Protein AF-A0AAJ3CFN0-F1 (afdb_monomer)

Organism: NCBI:txid487881

Mean predicted aligned error: 5.47 Å

Radius of gyration: 16.19 Å; Cα contacts (8 Å, |Δi|>4): 164; chains: 1; bounding box: 30×27×52 Å

InterPro domains:
  IPR005151 Tail specific protease [PF03572] (30-95)
  IPR029045 ClpP/crotonase-like domain superfamily [SSF52096] (5-94)

Nearest PDB structures (foldseek):
  4lur-assembly1_A  TM=8.298E-01  e=1.225E-06  Danio rerio
  7jti-assembly1_D  TM=8.294E-01  e=2.488E-06  Bos taurus
  7jti-assembly1_C  TM=9.274E-01  e=1.188E-04  Bos taurus
  8sxh-assembly1_F  TM=6.823E-01  e=6.880E-03  Pseudomonas aeruginosa
  8sxf-assembly1_B  TM=6.289E-01  e=4.674E-03  Pseudomonas aeruginosa

Solvent-accessible surface area (backbone atoms only — not comparable to full-atom values): 6422 Å² total; per-residue (Å²): 93,82,45,37,33,39,41,31,66,87,80,67,47,72,45,80,45,64,59,82,79,89,64,88,74,84,75,87,65,88,82,61,89,42,78,45,82,41,33,64,81,35,45,30,70,58,44,49,54,52,51,41,33,39,49,65,73,57,31,50,79,48,73,49,58,47,59,64,56,57,62,48,57,47,78,43,79,77,52,100,89,42,64,48,75,43,74,47,35,44,82,43,63,80,44,84,85,68,66,74,74,77,63,114

Sequence (104 aa):
MRLHDIVTRKSGVIEQAWTTPGLPGQAFGGSKPVYLLSSQQTFLAAEDVAYALQALARATVVGEVTAGGAHPSRGFKISNQVVAVVPYARSVARSPTAIGRAVA

Secondary structure (DSSP, 8-state):
-EEEEEEETTT--EEEEEPPSS-SS----SSS--EEEE-TT--THHHHHHHHHHHTTS-EEEESPP--TTS-EEEEE-SSS-EEEEE-EEEEES-GGG-S----

Foldseek 3Di:
DWQWWKQFQPPRDIDTDDDDPDDPDDDPDQPDAAEAEDDQAQAAPSLSVVVRCQLVVRYHYDYDQYVPHNQAWDWDDPDPVDTDTDRRIGIGGPHPPRDPDNDD

Structure (mmCIF, N/CA/C/O backbone):
data_AF-A0AAJ3CFN0-F1
#
_entry.id   AF-A0AAJ3CFN0-F1
#
loop_
_atom_site.group_PDB
_atom_site.id
_atom_site.type_symbol
_atom_site.label_atom_id
_atom_site.label_alt_id
_atom_site.label_comp_id
_atom_site.label_asym_id
_atom_site.label_entity_id
_atom_site.label_seq_id
_atom_site.pdbx_PDB_ins_code
_atom_site.Cartn_x
_atom_site.Cartn_y
_atom_site.Cartn_z
_atom_site.occupancy
_atom_site.B_iso_or_equiv
_atom_site.auth_seq_id
_atom_site.auth_comp_id
_atom_site.auth_asym_id
_atom_site.auth_atom_id
_atom_site.pdbx_PDB_model_num
ATOM 1 N N . MET A 1 1 ? 3.965 -10.058 13.476 1.00 87.00 1 MET A N 1
ATOM 2 C CA . MET A 1 1 ? 2.874 -10.477 12.568 1.00 87.00 1 MET A CA 1
ATOM 3 C C . MET A 1 1 ? 3.301 -10.225 11.134 1.00 87.00 1 MET A C 1
ATOM 5 O O . MET A 1 1 ? 3.925 -9.205 10.873 1.00 87.00 1 MET A O 1
ATOM 9 N N . ARG A 1 2 ? 2.993 -11.155 10.225 1.00 90.69 2 ARG A N 1
ATOM 10 C CA . ARG A 1 2 ? 3.286 -11.018 8.797 1.00 90.69 2 ARG A CA 1
ATOM 11 C C . ARG A 1 2 ? 2.285 -10.084 8.112 1.00 90.69 2 ARG A C 1
ATOM 13 O O . ARG A 1 2 ? 1.091 -10.298 8.306 1.00 90.69 2 ARG A O 1
ATOM 20 N N . LEU A 1 3 ? 2.758 -9.106 7.333 1.00 92.31 3 LEU A N 1
ATOM 21 C CA . LEU A 1 3 ? 1.904 -8.159 6.600 1.00 92.31 3 LEU A CA 1
ATOM 22 C C . LEU A 1 3 ? 1.681 -8.617 5.151 1.00 92.31 3 LEU A C 1
ATOM 24 O O . LEU A 1 3 ? 0.619 -9.139 4.816 1.00 92.31 3 LEU A O 1
ATOM 28 N N . HIS A 1 4 ? 2.707 -8.472 4.321 1.00 93.06 4 HIS A N 1
ATOM 29 C CA . HIS A 1 4 ? 2.726 -8.867 2.918 1.00 93.06 4 HIS A CA 1
ATOM 30 C C . HIS A 1 4 ? 4.162 -9.215 2.498 1.00 93.06 4 HIS A C 1
ATOM 32 O O . HIS A 1 4 ? 5.126 -9.016 3.249 1.00 93.06 4 HIS A O 1
ATOM 38 N N . ASP A 1 5 ? 4.287 -9.715 1.277 1.00 94.00 5 ASP A N 1
ATOM 39 C CA . ASP A 1 5 ? 5.543 -10.097 0.646 1.00 94.00 5 ASP A CA 1
ATOM 40 C C . ASP A 1 5 ? 5.755 -9.242 -0.608 1.00 94.00 5 ASP A C 1
ATOM 42 O O . ASP A 1 5 ? 4.792 -8.958 -1.319 1.00 94.00 5 ASP A O 1
ATOM 46 N N . ILE A 1 6 ? 6.999 -8.874 -0.916 1.00 94.31 6 ILE A N 1
ATOM 47 C CA . ILE A 1 6 ? 7.366 -8.245 -2.190 1.00 94.31 6 ILE A CA 1
ATOM 48 C C . ILE A 1 6 ? 8.178 -9.247 -3.000 1.00 94.31 6 ILE A C 1
ATOM 50 O O . ILE A 1 6 ? 9.279 -9.630 -2.614 1.00 94.31 6 ILE A O 1
ATOM 54 N N . VAL A 1 7 ? 7.639 -9.673 -4.141 1.00 95.56 7 VAL A N 1
ATOM 55 C CA . VAL A 1 7 ? 8.309 -10.625 -5.035 1.00 95.56 7 VAL A CA 1
ATOM 56 C C . VAL A 1 7 ? 8.938 -9.869 -6.196 1.00 95.56 7 VAL A C 1
ATOM 58 O O . VAL A 1 7 ? 8.226 -9.381 -7.076 1.00 95.56 7 VAL A O 1
ATOM 61 N N . THR A 1 8 ? 10.268 -9.797 -6.225 1.00 96.75 8 THR A N 1
ATOM 62 C CA . THR A 1 8 ? 11.015 -9.148 -7.309 1.00 96.75 8 THR A CA 1
ATOM 63 C C . THR A 1 8 ? 11.161 -10.087 -8.501 1.00 96.75 8 THR A C 1
ATOM 65 O O . THR A 1 8 ? 11.755 -11.161 -8.405 1.00 96.75 8 THR A O 1
ATOM 68 N N . ARG A 1 9 ? 10.668 -9.669 -9.673 1.00 94.75 9 ARG A N 1
ATOM 69 C CA . ARG A 1 9 ? 10.570 -10.528 -10.864 1.00 94.75 9 ARG A CA 1
ATOM 70 C C . ARG A 1 9 ? 11.922 -11.008 -11.388 1.00 94.75 9 ARG A C 1
ATOM 72 O O . ARG A 1 9 ? 12.010 -12.148 -11.844 1.00 94.75 9 ARG A O 1
ATOM 79 N N . LYS A 1 10 ? 12.936 -10.137 -11.389 1.00 94.56 10 LYS A N 1
ATOM 80 C CA . LYS A 1 10 ? 14.246 -10.413 -12.005 1.00 94.56 10 LYS A CA 1
ATOM 81 C C . LYS A 1 10 ? 15.091 -11.378 -11.174 1.00 94.56 10 LYS A C 1
ATOM 83 O O . LYS A 1 10 ? 15.666 -12.301 -11.731 1.00 94.56 10 LYS A O 1
ATOM 88 N N . SER A 1 11 ? 15.189 -11.137 -9.869 1.00 95.50 11 SER A N 1
ATOM 89 C CA . SER A 1 11 ? 16.030 -11.923 -8.960 1.00 95.50 11 SER A CA 1
ATOM 90 C C . SER A 1 11 ? 15.297 -13.108 -8.332 1.00 95.50 11 SER A C 1
ATOM 92 O O . SER A 1 11 ? 15.945 -13.991 -7.786 1.00 95.50 11 SER A O 1
ATOM 94 N N . GLY A 1 12 ? 13.959 -13.118 -8.363 1.00 93.00 12 GLY A N 1
ATOM 95 C CA . GLY A 1 12 ? 13.149 -14.084 -7.618 1.00 93.00 12 GLY A CA 1
ATOM 96 C C . GLY A 1 12 ? 13.168 -13.855 -6.104 1.00 93.00 12 GLY A C 1
ATOM 97 O O . GLY A 1 12 ? 12.586 -14.646 -5.369 1.00 93.00 12 GLY A O 1
ATOM 98 N N . VAL A 1 13 ? 13.818 -12.784 -5.631 1.00 96.69 13 VAL A N 1
ATOM 99 C CA . VAL A 1 13 ? 13.896 -12.456 -4.205 1.00 96.69 13 VAL A CA 1
ATOM 100 C C . VAL A 1 13 ? 12.500 -12.144 -3.680 1.00 96.69 13 VAL A C 1
ATOM 102 O O . VAL A 1 13 ? 11.755 -11.365 -4.283 1.00 96.69 13 VAL A O 1
ATOM 105 N N . ILE A 1 14 ? 12.180 -12.757 -2.543 1.00 96.00 14 ILE A N 1
ATOM 106 C CA . ILE A 1 14 ? 10.967 -12.508 -1.775 1.00 96.00 14 ILE A CA 1
ATOM 107 C C . ILE A 1 14 ? 11.371 -11.720 -0.538 1.00 96.00 14 ILE A C 1
ATOM 109 O O . ILE A 1 14 ? 11.984 -12.253 0.386 1.00 96.00 14 ILE A O 1
ATOM 113 N N . GLU A 1 15 ? 11.027 -10.442 -0.533 1.00 95.50 15 GLU A N 1
ATOM 114 C CA . GLU A 1 15 ? 11.197 -9.581 0.623 1.00 95.50 15 GLU A CA 1
ATOM 115 C C . GLU A 1 15 ? 9.962 -9.592 1.493 1.00 95.50 15 GLU A C 1
ATOM 117 O O . GLU A 1 15 ? 8.833 -9.844 1.064 1.00 95.50 15 GLU A O 1
ATOM 122 N N . GLN A 1 16 ? 10.212 -9.358 2.769 1.00 94.69 16 GLN A N 1
ATOM 123 C CA . GLN A 1 16 ? 9.322 -9.785 3.803 1.00 94.69 16 GLN A CA 1
ATOM 124 C C . GLN A 1 16 ? 8.960 -8.637 4.755 1.00 94.69 16 GLN A C 1
ATOM 126 O O . GLN A 1 16 ? 9.734 -8.333 5.652 1.00 94.69 16 GLN A O 1
ATOM 131 N N . ALA A 1 17 ? 7.729 -8.110 4.662 1.00 93.25 17 ALA A N 1
ATOM 132 C CA . ALA A 1 17 ? 7.202 -7.125 5.610 1.00 93.2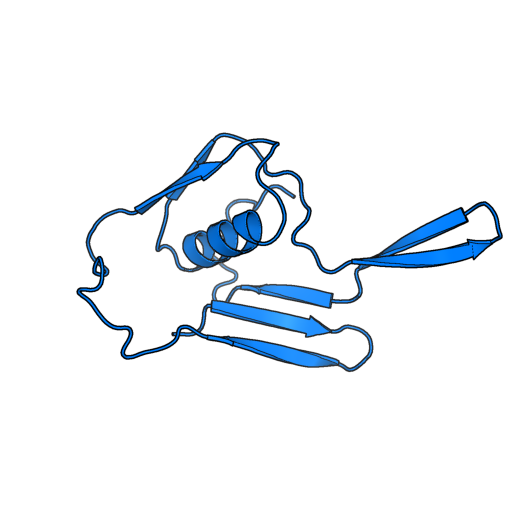5 17 ALA A CA 1
ATOM 133 C C . ALA A 1 17 ? 6.602 -7.760 6.886 1.00 93.25 17 ALA A C 1
ATOM 135 O O . ALA A 1 17 ? 5.732 -8.644 6.849 1.00 93.25 17 ALA A O 1
ATOM 136 N N . TRP A 1 18 ? 7.058 -7.287 8.047 1.00 94.38 18 TRP A N 1
ATOM 137 C CA . TRP A 1 18 ? 6.639 -7.750 9.372 1.00 94.38 18 TRP A CA 1
ATOM 138 C C . TRP A 1 18 ? 6.328 -6.565 10.290 1.00 94.38 18 TRP A C 1
ATOM 140 O O . TRP A 1 18 ? 6.943 -5.510 10.188 1.00 94.38 18 TRP A O 1
ATOM 150 N N . THR A 1 19 ? 5.404 -6.749 11.232 1.00 92.50 19 THR A N 1
ATOM 151 C CA . THR A 1 19 ? 5.202 -5.790 12.328 1.00 92.50 19 THR A CA 1
ATOM 152 C C . THR A 1 19 ? 6.333 -5.877 13.352 1.00 92.50 19 THR A C 1
ATOM 154 O O . THR A 1 19 ? 6.716 -6.984 13.741 1.00 92.50 19 THR A O 1
ATOM 157 N N . THR A 1 20 ? 6.739 -4.740 13.906 1.00 93.81 20 THR A N 1
ATOM 158 C CA . THR A 1 20 ? 7.686 -4.668 15.028 1.00 93.81 20 THR A CA 1
ATOM 159 C C . THR A 1 20 ? 6.982 -4.935 16.369 1.00 93.81 20 THR A C 1
ATOM 161 O O . THR A 1 20 ? 5.994 -4.262 16.671 1.00 93.81 20 THR A O 1
ATOM 164 N N . PRO A 1 21 ? 7.429 -5.913 17.181 1.00 91.00 21 PRO A N 1
ATOM 165 C CA . PRO A 1 21 ? 6.909 -6.121 18.533 1.00 91.00 21 PRO A CA 1
ATOM 166 C C . PRO A 1 21 ? 7.495 -5.105 19.529 1.00 91.00 21 PRO A C 1
ATOM 168 O O . PRO A 1 21 ? 8.538 -4.513 19.274 1.00 91.00 21 PRO A O 1
ATOM 171 N N . GLY A 1 22 ? 6.849 -4.939 20.688 1.00 90.06 22 GLY A N 1
ATOM 172 C CA . GLY A 1 22 ? 7.424 -4.184 21.813 1.00 90.06 22 GLY A CA 1
ATOM 173 C C . GLY A 1 22 ? 7.534 -2.671 21.602 1.00 90.06 22 GLY A C 1
ATOM 174 O O . GLY A 1 22 ? 8.405 -2.041 22.193 1.00 90.06 22 GLY A O 1
ATOM 175 N N . LEU A 1 23 ? 6.678 -2.086 20.758 1.00 92.25 23 LEU A N 1
ATOM 176 C CA . LEU A 1 23 ? 6.630 -0.633 20.586 1.00 92.25 23 LEU A CA 1
ATOM 177 C C . LEU A 1 23 ? 6.236 0.061 21.905 1.00 92.25 23 LEU A C 1
ATOM 179 O O . LEU A 1 23 ? 5.383 -0.462 22.628 1.00 92.25 23 LEU A O 1
ATOM 183 N N . PRO A 1 24 ? 6.828 1.228 22.218 1.00 95.56 24 PRO A N 1
ATOM 184 C CA . PRO A 1 24 ? 6.491 1.975 23.422 1.00 95.56 24 PRO A CA 1
ATOM 185 C C . PRO A 1 24 ? 5.044 2.485 23.377 1.00 95.56 24 PRO A C 1
ATOM 187 O O . PRO A 1 24 ? 4.529 2.854 22.322 1.00 95.56 24 PRO A O 1
ATOM 190 N N . GLY A 1 25 ? 4.411 2.557 24.548 1.00 93.69 25 GLY A N 1
ATOM 191 C CA . GLY A 1 25 ? 3.029 3.011 24.702 1.00 93.69 25 GLY A CA 1
ATOM 192 C C . GLY A 1 25 ? 1.992 1.890 24.608 1.00 93.69 25 GLY A C 1
ATOM 193 O O . GLY A 1 25 ? 2.294 0.725 24.355 1.00 93.69 25 GLY A O 1
ATOM 194 N N . GLN A 1 26 ? 0.734 2.243 24.864 1.00 92.88 26 GLN A N 1
ATOM 195 C CA . GLN A 1 26 ? -0.358 1.278 24.839 1.00 92.88 26 GLN A CA 1
ATOM 196 C C . GLN A 1 26 ? -0.793 1.003 23.397 1.00 92.88 26 GLN A C 1
ATOM 198 O O . GLN A 1 26 ? -1.164 1.915 22.658 1.00 92.88 26 GLN A O 1
ATOM 203 N N . ALA A 1 27 ? -0.802 -0.270 23.002 1.00 91.25 27 ALA A N 1
ATOM 204 C CA . ALA A 1 27 ? -1.354 -0.66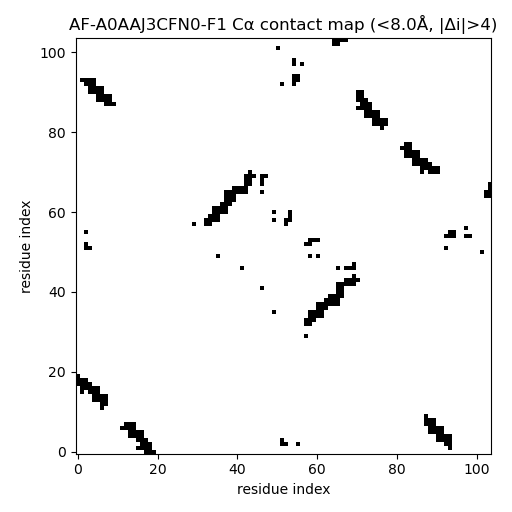2 21.714 1.00 91.25 27 ALA A CA 1
ATOM 205 C C . ALA A 1 27 ? -2.854 -0.333 21.648 1.00 91.25 27 ALA A C 1
ATOM 207 O O . ALA A 1 27 ? -3.595 -0.550 22.607 1.00 91.25 27 ALA A O 1
ATOM 208 N N . PHE A 1 28 ? -3.328 0.093 20.473 1.00 92.88 28 PHE A N 1
ATOM 209 C CA . PHE A 1 28 ? -4.759 0.326 20.234 1.00 92.88 28 PHE A CA 1
ATOM 210 C C . PHE A 1 28 ? -5.622 -0.928 20.497 1.00 92.88 28 PHE A C 1
ATOM 212 O O . PHE A 1 28 ? -6.814 -0.820 20.786 1.00 92.88 28 PHE A O 1
ATOM 219 N N . GLY A 1 29 ? -5.001 -2.112 20.447 1.00 90.25 29 GLY A N 1
ATOM 220 C CA . GLY A 1 29 ? -5.635 -3.414 20.638 1.00 90.25 29 GLY A CA 1
ATOM 221 C C . GLY A 1 29 ? -6.136 -4.014 19.324 1.00 90.25 29 GLY A C 1
ATOM 222 O O . GLY A 1 29 ? -6.114 -3.359 18.282 1.00 90.25 29 GLY A O 1
ATOM 223 N N . GLY A 1 30 ? -6.550 -5.282 19.368 1.00 90.12 30 GLY A N 1
ATOM 224 C CA . GLY A 1 30 ? -7.061 -6.022 18.205 1.00 90.12 30 GLY A CA 1
ATOM 225 C C . GLY A 1 30 ? -8.587 -6.076 18.091 1.00 90.12 30 GLY A C 1
ATOM 226 O O . GLY A 1 30 ? -9.088 -6.486 17.054 1.00 90.12 30 GLY A O 1
ATOM 227 N N . SER A 1 31 ? -9.320 -5.678 19.134 1.00 93.69 31 SER A N 1
ATOM 228 C CA . SER A 1 31 ? -10.785 -5.803 19.208 1.00 93.69 31 SER A CA 1
ATOM 229 C C . SER A 1 31 ? -11.540 -4.549 18.777 1.00 93.69 31 SER A C 1
ATOM 231 O O . SER A 1 31 ? -12.686 -4.637 18.343 1.00 93.69 31 SER A O 1
ATOM 233 N N . LYS A 1 32 ? -10.922 -3.371 18.907 1.00 96.06 32 LYS A N 1
ATOM 234 C CA . LYS A 1 32 ? -11.549 -2.111 18.504 1.00 96.06 32 LYS A CA 1
ATOM 235 C C . LYS A 1 32 ? -11.625 -2.041 16.975 1.00 96.06 32 LYS A C 1
ATOM 237 O O . LYS A 1 32 ? -10.605 -2.313 16.328 1.00 96.06 32 LYS A O 1
ATOM 242 N N . PRO A 1 33 ? -12.776 -1.646 16.402 1.00 96.44 33 PRO A N 1
ATOM 243 C CA . PRO A 1 33 ? -12.901 -1.495 14.961 1.00 96.44 33 PRO A CA 1
ATOM 244 C C . PRO A 1 33 ? -11.965 -0.393 14.457 1.00 96.44 33 PRO A C 1
ATOM 246 O O . PRO A 1 33 ? -11.748 0.615 15.132 1.00 96.44 33 PRO A O 1
ATOM 249 N N . VAL A 1 34 ? -11.410 -0.598 13.263 1.00 97.38 34 VAL A N 1
ATOM 250 C CA . VAL A 1 34 ? -10.537 0.362 12.582 1.00 97.38 34 VAL A CA 1
ATOM 251 C C . VAL A 1 34 ? -11.136 0.665 11.216 1.00 97.38 34 VAL A C 1
ATOM 253 O O . VAL A 1 34 ? -11.408 -0.252 10.441 1.00 97.38 34 VAL A O 1
ATOM 256 N N . TYR A 1 35 ? -11.313 1.949 10.926 1.00 97.81 35 TYR A N 1
ATOM 257 C CA . TYR A 1 35 ? -11.763 2.439 9.628 1.00 97.81 35 TYR A CA 1
ATOM 258 C C . TYR A 1 35 ? -10.673 3.318 9.024 1.00 97.81 35 TYR A C 1
ATOM 260 O O . TYR A 1 35 ?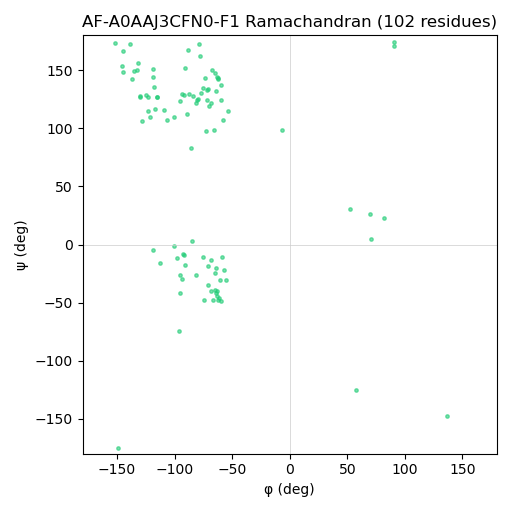 -10.093 4.149 9.724 1.00 97.81 35 TYR A O 1
ATOM 268 N N . LEU A 1 36 ? -10.396 3.122 7.739 1.00 98.00 36 LEU A N 1
ATOM 269 C CA . LEU A 1 36 ? -9.471 3.947 6.967 1.00 98.00 36 LEU A CA 1
ATOM 270 C C . LEU A 1 36 ? -10.257 4.656 5.875 1.00 98.00 36 LEU A C 1
ATOM 272 O O . LEU A 1 36 ? -10.977 4.004 5.121 1.00 98.00 36 LEU A O 1
ATOM 276 N N . LEU A 1 37 ? -10.123 5.977 5.805 1.00 98.25 37 LEU A N 1
ATOM 277 C CA . LEU A 1 37 ? -10.764 6.775 4.768 1.00 98.25 37 LEU A CA 1
ATOM 278 C C . LEU A 1 37 ? -9.817 6.928 3.580 1.00 98.25 37 LEU A C 1
ATOM 280 O O . LEU A 1 37 ? -8.664 7.314 3.772 1.00 98.25 37 LEU A O 1
ATOM 284 N N . SER A 1 38 ? -10.305 6.630 2.378 1.00 98.19 38 SER A N 1
ATOM 285 C CA . SER A 1 38 ? -9.548 6.786 1.136 1.00 98.19 38 SER A CA 1
ATOM 286 C C . SER A 1 38 ? -10.211 7.766 0.174 1.00 98.19 38 SER A C 1
ATOM 288 O O . SER A 1 38 ? -11.430 7.938 0.140 1.00 98.19 38 SER A O 1
ATOM 290 N N . SER A 1 39 ? -9.373 8.397 -0.635 1.00 98.19 39 SER A N 1
ATOM 291 C CA . SER A 1 39 ? -9.766 9.244 -1.757 1.00 98.19 39 SER A CA 1
ATOM 292 C C . SER A 1 39 ? -8.853 8.977 -2.949 1.00 98.19 39 SER A C 1
ATOM 294 O O . SER A 1 39 ? -7.799 8.348 -2.802 1.00 98.19 39 SER A O 1
ATOM 296 N N . GLN A 1 40 ? -9.180 9.568 -4.094 1.00 97.56 40 GLN A N 1
ATOM 297 C CA . GLN A 1 40 ? -8.316 9.580 -5.278 1.00 97.56 40 GLN A CA 1
ATOM 298 C C . GLN A 1 40 ? -6.939 10.234 -5.038 1.00 97.56 40 GLN A C 1
ATOM 300 O O . GLN A 1 40 ? -6.057 10.124 -5.879 1.00 97.56 40 GLN A O 1
ATOM 305 N N . GLN A 1 41 ? -6.719 10.910 -3.901 1.00 97.69 41 GLN A N 1
ATOM 306 C CA . GLN A 1 41 ? -5.413 11.470 -3.514 1.00 97.69 41 GLN A CA 1
ATOM 307 C C . GLN A 1 41 ? -4.579 10.521 -2.640 1.00 97.69 41 GLN A C 1
ATOM 309 O O . GLN A 1 41 ? -3.419 10.805 -2.342 1.00 97.69 41 GLN A O 1
ATOM 314 N N . THR A 1 42 ? -5.155 9.401 -2.198 1.00 98.06 42 THR A N 1
ATOM 315 C CA . THR A 1 42 ? -4.437 8.400 -1.402 1.00 98.06 42 THR A CA 1
ATOM 316 C C . THR A 1 42 ? -3.424 7.699 -2.299 1.00 98.06 42 THR A C 1
ATOM 318 O O . THR A 1 42 ? -3.804 7.093 -3.298 1.00 98.06 42 THR A O 1
ATOM 321 N N . PHE A 1 43 ? -2.136 7.807 -1.967 1.00 97.25 43 PHE A N 1
ATOM 322 C CA . PHE A 1 43 ? -1.040 7.418 -2.856 1.00 97.25 43 PHE A CA 1
ATOM 323 C C . PHE A 1 43 ? 0.145 6.824 -2.076 1.00 97.25 43 PHE A C 1
ATOM 325 O O . PHE A 1 43 ? 0.419 7.219 -0.937 1.00 97.25 43 PHE A O 1
ATOM 332 N N . LEU A 1 44 ? 0.870 5.892 -2.700 1.00 94.69 44 LEU A N 1
ATOM 333 C CA . LEU A 1 44 ? 2.096 5.261 -2.192 1.00 94.69 44 LEU A CA 1
ATOM 334 C C . LEU A 1 44 ? 1.890 4.576 -0.833 1.00 94.69 44 LEU A C 1
ATOM 336 O O . LEU A 1 44 ? 1.024 3.720 -0.688 1.00 94.69 44 LEU A O 1
ATOM 340 N N . ALA A 1 45 ? 2.692 4.926 0.176 1.00 94.94 45 ALA A N 1
ATOM 341 C CA . ALA A 1 45 ? 2.710 4.255 1.473 1.00 94.94 45 ALA A CA 1
ATOM 342 C C . ALA A 1 45 ? 1.330 4.217 2.152 1.00 94.94 45 ALA A C 1
ATOM 344 O O . ALA A 1 45 ? 1.028 3.265 2.867 1.00 94.94 45 ALA A O 1
ATOM 345 N N . ALA A 1 46 ? 0.474 5.214 1.907 1.00 97.06 46 ALA A N 1
ATOM 346 C CA . ALA A 1 46 ? -0.891 5.211 2.426 1.00 97.06 46 ALA A CA 1
ATOM 347 C C . ALA A 1 46 ? -1.734 4.064 1.837 1.00 97.06 46 ALA A C 1
ATOM 349 O O . ALA A 1 46 ? -2.497 3.424 2.560 1.00 97.06 46 ALA A O 1
ATOM 350 N N . GLU A 1 47 ? -1.559 3.766 0.548 1.00 96.88 47 GLU A N 1
ATOM 351 C CA . GLU A 1 47 ? -2.236 2.652 -0.122 1.00 96.88 47 GLU A CA 1
ATOM 352 C C . GLU A 1 47 ? -1.721 1.309 0.394 1.00 96.88 47 GLU A C 1
ATOM 354 O O . GLU A 1 47 ? -2.517 0.409 0.637 1.00 96.88 47 GLU A O 1
ATOM 359 N N . ASP A 1 48 ? -0.412 1.185 0.627 1.00 94.19 48 ASP A N 1
ATOM 360 C CA . ASP A 1 48 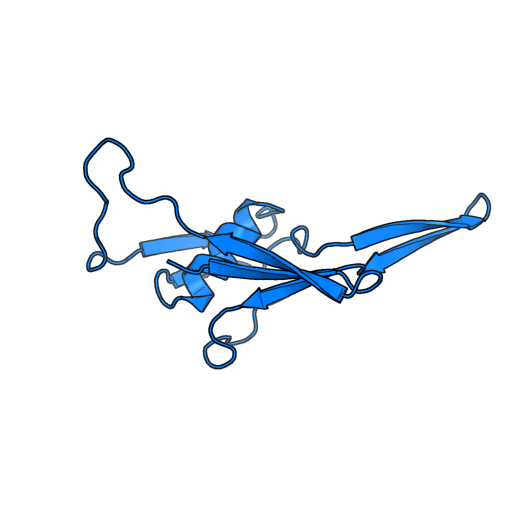? 0.178 -0.044 1.166 1.00 94.19 48 ASP A CA 1
ATOM 361 C C . ASP A 1 48 ? -0.322 -0.344 2.591 1.00 94.19 48 ASP A C 1
ATOM 363 O O . ASP A 1 48 ? -0.714 -1.472 2.900 1.00 94.19 48 ASP A O 1
ATOM 367 N N . VAL A 1 49 ? -0.420 0.682 3.447 1.00 94.69 49 VAL A N 1
ATOM 368 C CA . VAL A 1 49 ? -1.012 0.545 4.788 1.00 94.69 49 VAL A CA 1
ATOM 369 C C . VAL A 1 49 ? -2.480 0.119 4.701 1.00 94.69 49 VAL A C 1
ATOM 371 O O . VAL A 1 49 ? -2.891 -0.805 5.410 1.00 94.69 49 VAL A O 1
ATOM 374 N N . ALA A 1 50 ? -3.269 0.760 3.832 1.00 96.12 50 ALA A N 1
ATOM 375 C CA . ALA A 1 50 ? -4.678 0.425 3.650 1.00 96.12 50 ALA A CA 1
ATOM 376 C C . ALA A 1 50 ? -4.858 -1.009 3.134 1.00 96.12 50 ALA A C 1
ATOM 378 O O . ALA A 1 50 ? -5.613 -1.787 3.721 1.00 96.12 50 ALA A O 1
ATOM 379 N N . TYR A 1 51 ? -4.101 -1.384 2.104 1.00 94.25 51 TYR A N 1
ATOM 380 C CA . TYR A 1 51 ? -4.106 -2.717 1.517 1.00 94.25 51 TYR A CA 1
ATOM 381 C C . TYR A 1 51 ? -3.716 -3.793 2.537 1.00 94.25 51 TYR A C 1
ATOM 383 O O . TYR A 1 51 ? -4.425 -4.788 2.691 1.00 94.25 51 TYR A O 1
ATOM 391 N N . ALA A 1 52 ? -2.627 -3.589 3.286 1.00 93.62 52 ALA A N 1
ATOM 392 C CA . ALA A 1 52 ? -2.155 -4.556 4.271 1.00 93.62 52 ALA A CA 1
ATOM 393 C C . ALA A 1 52 ? -3.171 -4.771 5.404 1.00 93.62 52 ALA A C 1
ATOM 395 O O . ALA A 1 52 ? -3.445 -5.912 5.784 1.00 93.62 52 ALA A O 1
ATOM 396 N N . LEU A 1 53 ? -3.757 -3.696 5.942 1.00 94.00 53 LEU A N 1
ATOM 397 C CA . LEU A 1 53 ? -4.739 -3.802 7.024 1.00 94.00 53 LEU A CA 1
ATOM 398 C C . LEU A 1 53 ? -6.074 -4.380 6.546 1.00 94.00 53 LEU A C 1
ATOM 400 O O . LEU A 1 53 ? -6.692 -5.151 7.286 1.00 94.00 53 LEU A O 1
ATOM 404 N N . GLN A 1 54 ? -6.493 -4.070 5.318 1.00 94.69 54 GLN A N 1
ATOM 405 C CA . GLN A 1 54 ? -7.680 -4.664 4.708 1.00 94.69 54 GLN A CA 1
ATOM 406 C C . GLN A 1 54 ? -7.486 -6.165 4.452 1.00 94.69 54 GLN A C 1
ATOM 408 O O . GLN A 1 54 ? -8.324 -6.969 4.855 1.00 94.69 54 GLN A O 1
ATOM 413 N N . ALA A 1 55 ? -6.356 -6.572 3.865 1.00 92.38 55 ALA A N 1
ATOM 414 C CA . ALA A 1 55 ? -6.063 -7.977 3.570 1.00 92.38 55 ALA A CA 1
ATOM 415 C C . ALA A 1 55 ? -5.918 -8.853 4.829 1.00 92.38 55 ALA A C 1
ATOM 417 O O . ALA A 1 55 ? -6.133 -10.065 4.782 1.00 92.38 55 ALA A O 1
ATOM 418 N N . LEU A 1 56 ? -5.570 -8.245 5.967 1.00 91.81 56 LEU A N 1
ATOM 419 C CA . LEU A 1 56 ? -5.542 -8.893 7.280 1.00 91.81 56 LEU A CA 1
ATOM 420 C C . LEU A 1 56 ? -6.904 -8.899 7.992 1.00 91.81 56 LEU A C 1
ATOM 422 O O . LEU A 1 56 ? -6.967 -9.333 9.142 1.00 91.81 56 LEU A O 1
ATOM 426 N N . ALA A 1 57 ? -7.965 -8.398 7.350 1.00 92.00 57 ALA A N 1
ATOM 427 C CA . ALA A 1 57 ? -9.280 -8.172 7.954 1.00 92.00 57 ALA A CA 1
ATOM 428 C C . ALA A 1 57 ? -9.211 -7.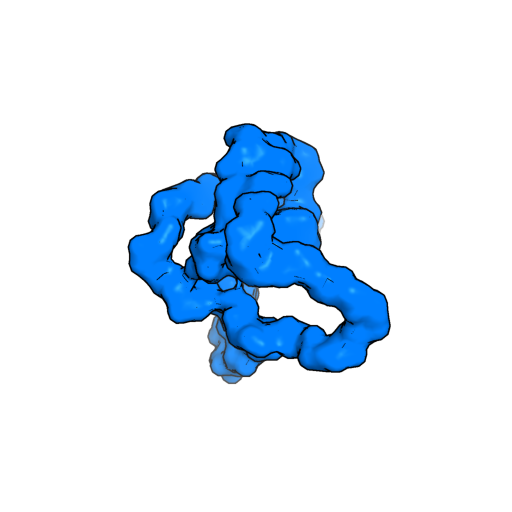342 9.252 1.00 92.00 57 ALA A C 1
ATOM 430 O O . ALA A 1 57 ? -10.007 -7.521 10.172 1.00 92.00 57 ALA A O 1
ATOM 431 N N . ARG A 1 58 ? -8.224 -6.439 9.347 1.00 94.31 58 ARG A N 1
ATOM 432 C CA . ARG A 1 58 ? -7.997 -5.603 10.530 1.00 94.31 58 ARG A CA 1
ATOM 433 C C . ARG A 1 58 ? -8.691 -4.249 10.433 1.00 94.31 58 ARG A C 1
ATOM 435 O O . ARG A 1 58 ? -9.028 -3.676 11.468 1.00 94.31 58 ARG A O 1
ATOM 442 N N . ALA A 1 59 ? -8.862 -3.737 9.220 1.00 96.12 59 ALA A N 1
ATOM 443 C CA . ALA A 1 59 ? -9.523 -2.468 8.971 1.00 96.12 59 ALA A CA 1
ATOM 444 C C . ALA A 1 59 ? -10.516 -2.569 7.812 1.00 96.12 59 ALA A C 1
ATOM 446 O O . ALA A 1 59 ? -10.294 -3.311 6.854 1.00 96.12 59 ALA A O 1
ATOM 447 N N . THR A 1 60 ? -11.570 -1.761 7.889 1.00 97.19 60 THR A N 1
ATOM 448 C CA . THR A 1 60 ? -12.485 -1.506 6.775 1.00 97.19 60 THR A CA 1
ATOM 449 C C . THR A 1 60 ? -12.047 -0.229 6.069 1.00 97.19 60 THR A C 1
ATOM 451 O O . THR A 1 60 ? -11.948 0.825 6.699 1.00 97.19 60 THR A O 1
ATOM 454 N N . VAL A 1 61 ? -11.781 -0.314 4.766 1.00 97.38 61 VAL A N 1
ATOM 455 C CA . VAL A 1 61 ? -11.482 0.857 3.930 1.00 97.38 61 VAL A CA 1
ATOM 456 C C . VAL A 1 61 ? -12.797 1.421 3.401 1.00 97.38 61 VAL A C 1
ATOM 458 O O . VAL A 1 61 ? -13.624 0.671 2.882 1.00 97.38 61 VAL A O 1
ATOM 461 N N . VAL A 1 62 ? -13.005 2.725 3.569 1.00 98.12 62 VAL A N 1
ATOM 462 C CA . VAL A 1 62 ? -14.228 3.435 3.182 1.00 98.12 62 VAL A CA 1
ATOM 463 C C . VAL A 1 62 ? -13.844 4.658 2.363 1.00 98.12 62 VAL A C 1
ATOM 465 O O . VAL A 1 62 ? -13.066 5.487 2.825 1.00 98.12 62 VAL A O 1
ATOM 468 N N . GLY A 1 63 ? -14.422 4.806 1.176 1.00 97.00 63 GLY A N 1
ATOM 469 C CA . GLY A 1 63 ? -14.189 5.972 0.333 1.00 97.00 63 GLY A CA 1
ATOM 470 C C . GLY A 1 63 ? -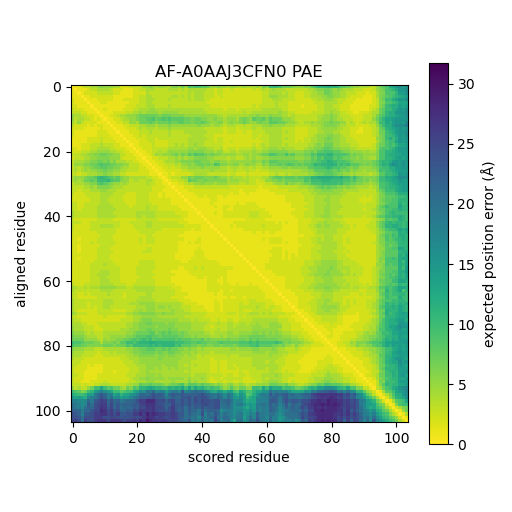13.973 5.596 -1.123 1.00 97.00 63 GLY A C 1
ATOM 471 O O . GLY A 1 63 ? -14.574 4.644 -1.622 1.00 97.00 63 GLY A O 1
ATOM 472 N N . GLU A 1 64 ? -13.143 6.377 -1.803 1.00 98.19 64 GLU A N 1
ATOM 473 C CA . GLU A 1 64 ? -12.879 6.217 -3.231 1.00 98.19 64 GLU A CA 1
ATOM 474 C C . GLU A 1 64 ? -11.732 5.235 -3.499 1.00 98.19 64 GLU A C 1
ATOM 476 O O . GLU A 1 64 ? -10.951 4.877 -2.610 1.00 98.19 64 GLU A O 1
ATOM 481 N N . VAL A 1 65 ? -11.619 4.855 -4.770 1.00 97.00 65 VAL A N 1
ATOM 482 C CA . VAL A 1 65 ? -10.449 4.179 -5.335 1.00 97.00 65 VAL A CA 1
ATOM 483 C C . VAL A 1 65 ? -9.216 5.074 -5.176 1.00 97.00 65 VAL A C 1
ATOM 485 O O . VAL A 1 65 ? -9.301 6.285 -5.382 1.00 97.00 65 VAL A O 1
ATOM 488 N N . THR A 1 66 ? -8.087 4.484 -4.785 1.00 97.88 66 THR A N 1
ATOM 489 C CA . THR A 1 66 ? -6.823 5.199 -4.566 1.00 97.88 66 THR A CA 1
ATOM 490 C C . THR A 1 66 ? -6.104 5.491 -5.890 1.00 97.88 66 THR A C 1
ATOM 492 O O . THR A 1 66 ? -6.524 5.038 -6.950 1.00 97.88 66 THR A O 1
ATOM 495 N N . ALA A 1 67 ? -5.020 6.269 -5.860 1.00 97.12 67 ALA A N 1
ATOM 496 C CA . ALA A 1 67 ? -4.325 6.710 -7.075 1.00 97.12 67 ALA A CA 1
ATOM 497 C C . ALA A 1 67 ? -3.456 5.634 -7.771 1.00 97.12 67 ALA A C 1
ATOM 499 O O . ALA A 1 67 ? -2.977 5.871 -8.879 1.00 97.12 67 ALA A O 1
ATOM 500 N N . GLY A 1 68 ? -3.212 4.477 -7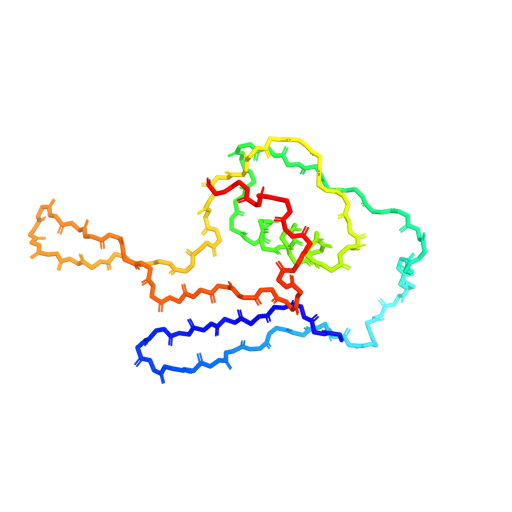.149 1.00 95.06 68 GLY A N 1
ATOM 501 C CA . GLY A 1 68 ? -2.500 3.340 -7.749 1.00 95.06 68 GLY A CA 1
ATOM 502 C C . GLY A 1 68 ? -0.968 3.434 -7.714 1.00 95.06 68 GLY A C 1
ATOM 503 O O . GLY A 1 68 ? -0.284 2.800 -8.517 1.00 95.06 68 GLY A O 1
ATOM 504 N N . GLY A 1 69 ? -0.396 4.217 -6.801 1.00 93.88 69 GLY A N 1
ATOM 505 C CA . GLY A 1 69 ? 1.042 4.496 -6.723 1.00 93.88 69 GLY A CA 1
ATOM 506 C C . GLY A 1 69 ? 1.892 3.441 -6.043 1.00 93.88 69 GLY A C 1
ATOM 507 O O . GLY A 1 69 ? 3.086 3.347 -6.316 1.00 93.88 69 GLY A O 1
ATOM 508 N N . ALA A 1 70 ? 1.311 2.656 -5.139 1.00 94.19 70 ALA A N 1
ATOM 509 C CA . ALA A 1 70 ? 2.073 1.697 -4.340 1.00 94.19 70 ALA A CA 1
ATOM 510 C C . ALA A 1 70 ? 2.646 0.514 -5.140 1.00 94.19 70 ALA A C 1
ATOM 512 O O . ALA A 1 70 ? 3.495 -0.215 -4.625 1.00 94.19 70 ALA A O 1
ATOM 513 N N . HIS A 1 71 ? 2.206 0.292 -6.384 1.00 92.94 71 HIS A N 1
ATOM 514 C CA . HIS A 1 71 ? 2.676 -0.845 -7.167 1.00 92.94 71 HIS A CA 1
ATOM 515 C C . HIS A 1 71 ? 4.133 -0.657 -7.642 1.00 92.94 71 HIS A C 1
ATOM 517 O O . HIS A 1 71 ? 4.419 0.317 -8.347 1.00 92.94 71 HIS A O 1
ATOM 523 N N . PRO A 1 72 ? 5.062 -1.593 -7.344 1.00 93.88 72 PRO A N 1
ATOM 524 C CA . PRO A 1 72 ? 6.469 -1.455 -7.722 1.00 93.88 72 PRO A CA 1
ATOM 525 C C . PRO A 1 72 ? 6.687 -1.485 -9.240 1.00 93.88 72 PRO A C 1
ATOM 527 O O . PRO A 1 72 ? 6.791 -2.536 -9.883 1.00 93.88 72 PRO A O 1
ATOM 530 N N . SER A 1 73 ? 6.819 -0.300 -9.821 1.00 95.25 73 SER A N 1
ATOM 531 C CA . SER A 1 73 ? 7.100 -0.099 -11.236 1.00 95.25 73 SER A CA 1
ATOM 532 C C . SER A 1 73 ? 8.234 0.902 -11.416 1.00 95.25 73 SER A C 1
ATOM 534 O O . SER A 1 73 ? 8.545 1.694 -10.527 1.00 95.25 73 SER A O 1
ATOM 536 N N . ARG A 1 74 ? 8.918 0.837 -12.560 1.00 94.62 74 ARG A N 1
ATOM 537 C CA . ARG A 1 74 ? 9.950 1.821 -12.901 1.00 94.62 74 ARG A CA 1
ATOM 538 C C . ARG A 1 74 ? 9.978 2.101 -14.393 1.00 94.62 74 ARG A C 1
ATOM 540 O O . ARG A 1 74 ? 9.630 1.240 -15.199 1.00 94.62 74 ARG A O 1
ATOM 547 N N . GLY A 1 75 ? 10.437 3.297 -14.744 1.00 96.12 75 GLY A N 1
ATOM 548 C CA . GLY A 1 75 ? 10.673 3.685 -16.129 1.00 96.12 75 GLY A CA 1
ATOM 549 C C . GLY A 1 75 ? 11.897 2.984 -16.722 1.00 96.12 75 GLY A C 1
ATOM 550 O O . GLY A 1 75 ? 12.972 2.969 -16.121 1.00 96.12 75 GLY A O 1
ATOM 551 N N . PHE A 1 76 ? 11.732 2.446 -17.924 1.00 95.12 76 PHE A N 1
ATOM 552 C CA . PHE A 1 76 ? 12.780 1.929 -18.791 1.00 95.12 76 PHE A CA 1
ATOM 553 C C . PHE A 1 76 ? 12.797 2.767 -20.065 1.00 95.12 76 PHE A C 1
ATOM 555 O O . PHE A 1 76 ? 11.819 2.806 -20.813 1.00 95.12 76 PHE A O 1
ATOM 562 N N . LYS A 1 77 ? 13.906 3.470 -20.302 1.00 96.94 77 LYS A N 1
ATOM 563 C CA . LYS A 1 77 ? 14.082 4.272 -21.513 1.00 96.94 77 LYS A CA 1
ATOM 564 C C . LYS A 1 77 ? 14.196 3.339 -22.721 1.00 96.94 77 LYS A C 1
ATOM 566 O O . LYS A 1 77 ? 15.094 2.504 -22.757 1.00 96.94 77 LYS A O 1
ATOM 571 N N . ILE A 1 78 ? 13.298 3.498 -23.691 1.00 97.25 78 ILE A N 1
ATOM 572 C CA . ILE A 1 78 ? 13.318 2.760 -24.964 1.00 97.25 78 ILE A CA 1
ATOM 573 C C . ILE A 1 78 ? 14.034 3.595 -26.029 1.00 97.25 78 ILE A C 1
ATOM 575 O O . ILE A 1 78 ? 14.846 3.082 -26.791 1.00 97.25 78 ILE A O 1
ATOM 579 N N . SER A 1 79 ? 13.764 4.902 -26.059 1.00 97.00 79 SER A N 1
ATOM 580 C CA . SER A 1 79 ? 14.397 5.864 -26.965 1.00 97.00 79 SER A CA 1
ATOM 581 C C . SER A 1 79 ? 14.485 7.243 -26.303 1.00 97.00 79 SER A C 1
ATOM 583 O O . SER A 1 79 ? 14.139 7.405 -25.133 1.00 97.00 79 SER A O 1
ATOM 585 N N . ASN A 1 80 ? 14.941 8.268 -27.028 1.00 95.38 80 ASN A N 1
ATOM 586 C CA . ASN A 1 80 ? 14.975 9.640 -26.505 1.00 95.38 80 ASN A CA 1
ATOM 587 C C . ASN A 1 80 ? 13.593 10.230 -26.190 1.00 95.38 80 ASN A C 1
ATOM 589 O O . ASN A 1 80 ? 13.526 11.167 -25.404 1.00 95.38 80 ASN A O 1
ATOM 593 N N . GLN A 1 81 ? 12.519 9.685 -26.763 1.00 97.25 81 GLN A N 1
ATOM 594 C CA . GLN A 1 81 ? 11.159 10.219 -26.619 1.00 97.25 81 GLN A CA 1
ATOM 595 C C . GLN A 1 81 ? 10.187 9.232 -25.961 1.00 97.25 81 GLN A C 1
ATOM 597 O O . GLN A 1 81 ? 9.041 9.586 -25.709 1.00 97.25 81 GLN A O 1
ATOM 602 N N . VAL A 1 82 ? 10.622 7.997 -25.686 1.00 97.81 82 VAL A N 1
ATOM 603 C CA . VAL A 1 82 ? 9.746 6.927 -25.195 1.00 97.81 82 VAL A CA 1
ATOM 604 C C . VAL A 1 82 ? 10.348 6.258 -23.965 1.00 97.81 82 VAL A C 1
ATOM 606 O O . VAL A 1 82 ? 11.484 5.772 -23.987 1.00 97.81 82 VAL A O 1
ATOM 609 N N . VAL A 1 83 ? 9.545 6.183 -22.904 1.00 97.81 83 VAL A N 1
ATOM 610 C CA . VAL A 1 83 ? 9.825 5.437 -21.674 1.00 97.81 83 VAL A CA 1
ATOM 611 C C . VAL A 1 83 ? 8.668 4.475 -21.433 1.00 97.81 83 VAL A C 1
ATOM 613 O O . VAL A 1 83 ? 7.514 4.892 -21.424 1.00 97.81 83 VAL A O 1
ATOM 616 N N . ALA A 1 84 ? 8.970 3.197 -21.213 1.00 97.44 84 ALA A N 1
ATOM 617 C CA . ALA A 1 84 ? 7.987 2.233 -20.734 1.00 97.44 84 ALA A CA 1
ATOM 618 C C . ALA A 1 84 ? 8.044 2.144 -19.210 1.00 97.44 84 ALA A C 1
ATOM 620 O O . ALA A 1 84 ? 9.115 1.943 -18.640 1.00 97.44 84 ALA A O 1
ATOM 621 N N . VAL A 1 85 ? 6.898 2.257 -18.545 1.00 96.75 85 VAL A N 1
ATOM 622 C CA . VAL A 1 85 ? 6.781 1.975 -17.111 1.00 96.75 85 VAL A CA 1
ATOM 623 C C . VAL A 1 85 ? 6.460 0.496 -16.960 1.00 96.75 85 VAL A C 1
ATOM 625 O O . VAL A 1 85 ? 5.398 0.041 -17.375 1.00 96.75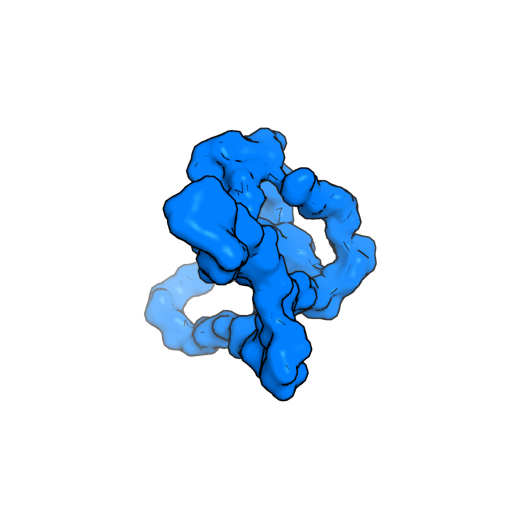 85 VAL A O 1
ATOM 628 N N . VAL A 1 86 ? 7.403 -0.267 -16.414 1.00 96.38 86 VAL A N 1
ATOM 629 C CA . VAL A 1 86 ? 7.289 -1.726 -16.322 1.00 96.38 86 VAL A CA 1
ATOM 630 C C . VAL A 1 86 ? 7.231 -2.137 -14.849 1.00 96.38 86 VAL A C 1
ATOM 632 O O . VAL A 1 86 ? 8.129 -1.763 -14.082 1.00 96.38 86 VAL A O 1
ATOM 635 N N . PRO A 1 87 ? 6.215 -2.916 -14.436 1.00 96.25 87 PRO A N 1
ATOM 636 C CA . PRO A 1 87 ? 6.199 -3.573 -13.135 1.00 96.25 87 PRO A CA 1
ATOM 637 C C . PRO A 1 87 ? 7.394 -4.516 -12.993 1.00 96.25 87 PRO A C 1
ATOM 639 O O . PRO A 1 87 ? 7.594 -5.408 -13.818 1.00 96.25 87 PRO A O 1
ATOM 642 N N . TYR A 1 88 ? 8.200 -4.331 -11.950 1.00 95.69 88 TYR A N 1
ATOM 643 C CA . TYR A 1 88 ? 9.380 -5.173 -11.712 1.00 95.69 88 TYR A CA 1
ATOM 644 C C . TYR A 1 88 ? 9.253 -6.039 -10.457 1.00 95.69 88 TYR A C 1
ATOM 646 O O . TYR A 1 88 ? 10.012 -7.000 -10.302 1.00 95.69 88 TYR A O 1
ATOM 654 N N . ALA A 1 89 ? 8.307 -5.725 -9.574 1.00 96.06 89 ALA A N 1
ATOM 655 C CA . ALA A 1 89 ? 7.963 -6.528 -8.412 1.00 96.06 89 ALA A CA 1
ATOM 656 C C . ALA A 1 89 ? 6.455 -6.455 -8.149 1.00 96.06 89 ALA A C 1
ATOM 658 O O . ALA A 1 89 ? 5.758 -5.621 -8.722 1.00 96.06 89 ALA A O 1
ATOM 659 N N . ARG A 1 90 ? 5.943 -7.341 -7.295 1.00 93.19 90 ARG A N 1
ATOM 660 C CA . ARG A 1 90 ? 4.532 -7.334 -6.888 1.00 93.19 90 ARG A CA 1
ATOM 661 C C . ARG A 1 90 ? 4.386 -7.569 -5.394 1.00 93.19 90 ARG A C 1
ATOM 663 O O . ARG A 1 90 ? 5.086 -8.422 -4.845 1.00 93.19 90 ARG A O 1
ATOM 670 N N . SER A 1 91 ? 3.429 -6.875 -4.788 1.00 91.81 91 SER A N 1
ATOM 671 C CA . SER A 1 91 ? 2.958 -7.180 -3.440 1.00 91.81 91 SER A CA 1
ATOM 672 C C . SER A 1 91 ? 2.066 -8.416 -3.462 1.00 91.81 91 SER A C 1
ATOM 674 O O . SER A 1 91 ? 1.204 -8.566 -4.329 1.00 91.81 91 SER A O 1
ATOM 676 N N . VAL A 1 92 ? 2.284 -9.320 -2.513 1.00 91.38 92 VAL A N 1
ATOM 677 C CA . VAL A 1 92 ? 1.481 -10.525 -2.309 1.00 91.38 92 VAL A CA 1
ATOM 678 C C . VAL A 1 92 ? 0.964 -10.497 -0.881 1.00 91.38 92 VAL A C 1
ATOM 680 O O . VAL A 1 92 ? 1.740 -10.546 0.073 1.00 91.38 92 VAL A O 1
ATOM 683 N N . ALA A 1 93 ? -0.354 -10.392 -0.729 1.00 86.69 93 ALA A N 1
ATOM 684 C CA . ALA A 1 93 ? -0.978 -10.442 0.583 1.00 86.69 93 ALA A CA 1
ATOM 685 C C . ALA A 1 93 ? -0.839 -11.835 1.210 1.00 86.69 93 ALA A C 1
ATOM 687 O O . ALA A 1 93 ? -0.861 -12.856 0.521 1.00 86.69 93 ALA A O 1
ATOM 688 N N . ARG A 1 94 ? -0.782 -11.877 2.545 1.00 77.38 94 ARG A N 1
ATOM 689 C CA . ARG A 1 94 ? -0.749 -13.126 3.320 1.00 77.38 94 ARG A CA 1
ATOM 690 C C . ARG A 1 94 ? -1.992 -14.009 3.100 1.00 77.38 94 ARG A C 1
ATOM 692 O O . ARG A 1 94 ? -1.885 -15.225 3.217 1.00 77.38 94 ARG A O 1
ATOM 699 N N . SER A 1 95 ? -3.157 -13.416 2.815 1.00 63.97 95 SER A N 1
ATOM 700 C CA . SER A 1 95 ? -4.418 -14.128 2.557 1.00 63.97 95 SER A CA 1
ATOM 701 C C . SER A 1 95 ? -4.961 -13.773 1.166 1.00 63.97 95 SER A C 1
ATOM 703 O O . SER A 1 95 ? -5.412 -12.643 0.971 1.00 63.97 95 SER A O 1
ATOM 705 N N . PRO A 1 96 ? -4.943 -14.701 0.191 1.00 51.19 96 PRO A N 1
ATOM 706 C CA . PRO A 1 96 ? -5.464 -14.444 -1.156 1.00 51.19 96 PRO A CA 1
ATOM 707 C C . PRO A 1 96 ? -6.996 -14.326 -1.214 1.00 51.19 96 PRO A C 1
ATOM 709 O O . PRO A 1 96 ? -7.535 -13.806 -2.184 1.00 51.19 96 PRO A O 1
ATOM 712 N N . THR A 1 97 ? -7.707 -14.826 -0.198 1.00 45.69 97 THR A N 1
ATOM 713 C CA . THR A 1 97 ? -9.146 -15.136 -0.284 1.00 45.69 97 THR A CA 1
ATOM 714 C C . THR A 1 97 ? -10.069 -13.991 0.153 1.00 45.69 97 THR A C 1
ATOM 716 O O . THR A 1 97 ? -11.274 -14.078 -0.049 1.00 45.69 97 THR A O 1
ATOM 719 N N . ALA A 1 98 ? -9.544 -12.910 0.740 1.00 38.72 98 ALA A N 1
ATOM 720 C CA . ALA A 1 98 ? -10.362 -11.820 1.296 1.00 38.72 98 ALA A CA 1
ATOM 721 C C . ALA A 1 98 ? -10.464 -10.575 0.396 1.00 38.72 98 ALA A C 1
ATOM 723 O O . ALA A 1 98 ? -11.132 -9.607 0.759 1.00 38.72 98 ALA A O 1
ATOM 724 N N . ILE A 1 99 ? -9.811 -10.567 -0.769 1.00 48.00 99 ILE A N 1
ATOM 725 C CA . ILE A 1 99 ? -9.769 -9.377 -1.622 1.00 48.00 99 ILE A CA 1
ATOM 726 C C . ILE A 1 99 ? -11.015 -9.355 -2.513 1.00 48.00 99 ILE A C 1
ATOM 728 O O . ILE A 1 99 ? -10.985 -9.743 -3.681 1.00 48.00 99 ILE A O 1
ATOM 732 N N . GLY A 1 100 ? -12.124 -8.849 -1.970 1.00 40.38 100 GLY A N 1
ATOM 733 C CA . GLY A 1 100 ? -13.057 -8.096 -2.802 1.00 40.38 100 GLY A CA 1
ATOM 734 C C . GLY A 1 100 ? -12.242 -6.997 -3.478 1.00 40.38 100 GLY A C 1
ATOM 735 O O . GLY A 1 100 ? -11.620 -6.213 -2.771 1.00 40.38 100 GLY A O 1
ATOM 736 N N . ARG A 1 101 ? -12.141 -7.068 -4.814 1.00 34.81 101 ARG A N 1
ATOM 737 C CA . ARG A 1 101 ? -11.346 -6.211 -5.717 1.00 34.81 101 ARG A CA 1
ATOM 738 C C . ARG A 1 101 ? -10.692 -5.028 -4.993 1.00 34.81 101 ARG A C 1
ATOM 740 O O . ARG A 1 101 ? -11.337 -4.006 -4.783 1.00 34.81 101 ARG A O 1
ATOM 747 N N . ALA A 1 102 ? -9.410 -5.166 -4.653 1.00 36.41 102 ALA A N 1
ATOM 748 C CA . ALA A 1 102 ? -8.560 -3.998 -4.502 1.00 36.41 102 ALA A CA 1
ATOM 749 C C . ALA A 1 102 ? -8.622 -3.302 -5.860 1.00 36.41 102 ALA A C 1
ATOM 751 O O . ALA A 1 102 ? -8.195 -3.869 -6.869 1.00 36.41 102 ALA A O 1
ATOM 752 N N . VAL A 1 103 ? -9.323 -2.175 -5.898 1.00 36.88 103 VAL A N 1
ATOM 753 C CA . VAL A 1 103 ? -9.499 -1.399 -7.113 1.00 36.88 103 VAL A CA 1
ATOM 7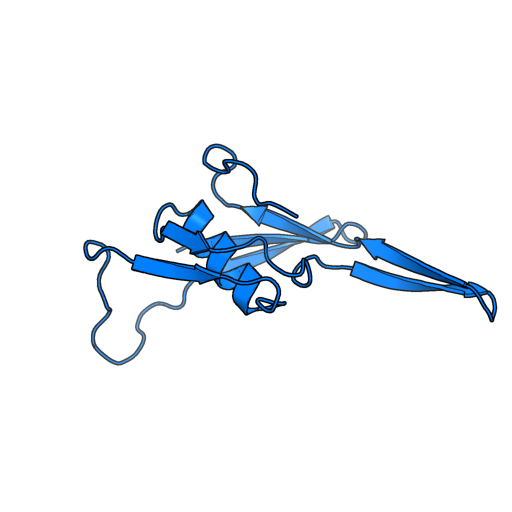54 C C . VAL A 1 103 ? -8.149 -0.741 -7.359 1.00 36.88 103 VAL A C 1
ATOM 756 O O . VAL A 1 103 ? -7.776 0.198 -6.662 1.00 36.88 103 VAL A O 1
ATOM 759 N N . ALA A 1 104 ? -7.377 -1.377 -8.233 1.00 37.81 104 ALA A N 1
ATOM 760 C CA . ALA A 1 104 ? -6.275 -0.761 -8.950 1.00 37.81 104 ALA A CA 1
ATOM 761 C C . ALA A 1 104 ? -6.834 -0.005 -10.159 1.00 37.81 104 ALA A C 1
ATOM 763 O O . ALA A 1 104 ? -7.898 -0.439 -10.671 1.00 37.81 104 ALA A O 1
#

pLDDT: mean 89.79, std 15.64, range [34.81, 98.25]